Protein AF-A0A0R3RAZ7-F1 (afdb_monomer_lite)

Foldseek 3Di:
DVVVVVVLVVVLVVVLVVLVVVLVCLVPPPDDLVSLVVLLCCQQPVQVVVQCVSCVDHGDSSVCSCVPPVVVSVVSNPCPPVNPPPPPPPDD

Secondary structure (DSSP, 8-state):
-HHHHHHHHHHHHHHHHHHHHHHHHHHHS---HHHHHHHHHIIIIIHHHHHHHH-SSS--HHHHHHHHH-GGGGGGGSGGGTTTS-------

Sequence (92 aa):
MIRSSHLRYLTDSFMVKLWSEYLNHLKSAPQSSLQQYTSVFVISQLLPLCDAIYDESAPGILSELLQTKFGILLRYRGNFHVASSDEDVAHI

Radius of gyration: 16.44 Å; chains: 1; bounding box: 54×27×38 Å

pLDDT: mean 81.06, std 17.78, range [40.91, 97.31]

Organism: NCBI:txid42155

Structure (mmCIF, N/CA/C/O backbone):
data_AF-A0A0R3RAZ7-F1
#
_entry.id   AF-A0A0R3RAZ7-F1
#
loop_
_atom_site.group_PDB
_atom_site.id
_atom_site.type_symbol
_atom_site.label_atom_id
_atom_site.label_alt_id
_atom_site.label_comp_id
_atom_site.label_asym_id
_atom_site.label_entity_id
_atom_site.label_seq_id
_atom_site.pdbx_PDB_ins_code
_atom_site.Cartn_x
_atom_site.Cartn_y
_atom_site.Cartn_z
_atom_site.occupancy
_atom_site.B_iso_or_equiv
_atom_site.auth_seq_id
_atom_site.auth_comp_id
_atom_site.auth_asym_id
_atom_site.auth_atom_id
_atom_site.pdbx_PDB_model_num
ATOM 1 N N . MET A 1 1 ? 23.154 2.192 -20.966 1.00 50.34 1 MET A N 1
ATOM 2 C CA . MET A 1 1 ? 21.902 1.510 -20.566 1.00 50.34 1 MET A CA 1
ATOM 3 C C . MET A 1 1 ? 21.852 1.073 -19.085 1.00 50.34 1 MET A C 1
ATOM 5 O O . MET A 1 1 ? 20.843 0.534 -18.676 1.00 50.34 1 MET A O 1
ATOM 9 N N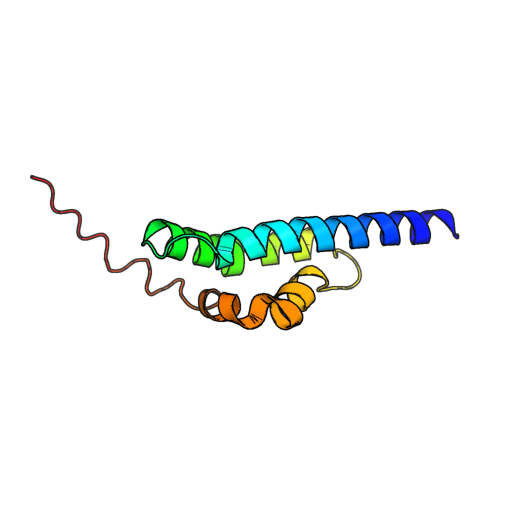 . ILE A 1 2 ? 22.878 1.344 -18.254 1.00 54.53 2 ILE A N 1
ATOM 10 C CA . ILE A 1 2 ? 22.957 0.882 -16.841 1.00 54.53 2 ILE A CA 1
ATOM 11 C C . ILE A 1 2 ? 22.406 1.915 -15.829 1.00 54.53 2 ILE A C 1
ATOM 13 O O . ILE A 1 2 ? 21.968 1.573 -14.736 1.00 54.53 2 ILE A O 1
ATOM 17 N N . ARG A 1 3 ? 22.400 3.210 -16.179 1.00 54.88 3 ARG A N 1
ATOM 18 C CA . ARG A 1 3 ? 21.923 4.274 -15.274 1.00 54.88 3 ARG A CA 1
ATOM 19 C C . ARG A 1 3 ? 20.410 4.238 -15.033 1.00 54.88 3 ARG A C 1
ATOM 21 O O . ARG A 1 3 ? 19.991 4.509 -13.914 1.00 54.88 3 ARG A O 1
ATOM 28 N N . SER A 1 4 ? 19.606 3.897 -16.044 1.00 62.28 4 SER A N 1
ATOM 29 C CA . SER A 1 4 ? 18.146 3.821 -15.889 1.00 62.28 4 SER A CA 1
ATOM 30 C C . SER A 1 4 ? 17.722 2.641 -15.015 1.00 62.28 4 SER A C 1
ATOM 32 O O . SER A 1 4 ? 16.817 2.796 -14.206 1.00 62.28 4 SER A O 1
ATOM 34 N N . SER A 1 5 ? 18.411 1.498 -15.106 1.00 75.38 5 SER A N 1
ATOM 35 C CA . SER A 1 5 ? 18.122 0.329 -14.268 1.00 75.38 5 SER A CA 1
ATOM 36 C C . SER A 1 5 ? 18.518 0.542 -12.807 1.00 75.38 5 SER A C 1
ATOM 38 O O . SER A 1 5 ? 17.775 0.139 -11.919 1.00 75.38 5 SER A O 1
ATOM 40 N N . HIS A 1 6 ? 19.637 1.225 -12.534 1.00 82.94 6 HIS A N 1
ATOM 41 C CA . HIS A 1 6 ? 20.021 1.549 -11.157 1.00 82.94 6 HIS A CA 1
ATOM 42 C C . HIS A 1 6 ? 19.090 2.584 -10.511 1.00 82.94 6 HIS A C 1
ATOM 44 O O . HIS A 1 6 ? 18.700 2.416 -9.358 1.00 82.94 6 HIS A O 1
ATOM 50 N N . LEU A 1 7 ? 18.698 3.627 -11.252 1.00 85.38 7 LEU A N 1
ATOM 51 C CA . LEU A 1 7 ? 17.708 4.589 -10.764 1.00 85.38 7 LEU A CA 1
ATOM 52 C C . LEU A 1 7 ? 16.363 3.909 -10.503 1.00 85.38 7 LEU A C 1
ATOM 54 O O . LEU A 1 7 ? 15.813 4.099 -9.426 1.00 85.38 7 LEU A O 1
ATOM 58 N N . ARG A 1 8 ? 15.887 3.058 -11.424 1.00 84.94 8 ARG A N 1
ATOM 59 C CA . ARG A 1 8 ? 14.649 2.294 -11.222 1.00 84.94 8 ARG A CA 1
ATOM 60 C C . ARG A 1 8 ? 14.731 1.402 -9.985 1.00 84.94 8 ARG A C 1
ATOM 62 O O . ARG A 1 8 ? 13.840 1.474 -9.155 1.00 84.94 8 ARG A O 1
ATOM 69 N N . TYR A 1 9 ? 15.833 0.674 -9.795 1.00 86.81 9 TYR A N 1
ATOM 70 C CA . TYR A 1 9 ? 16.055 -0.141 -8.596 1.00 86.81 9 TYR A CA 1
ATOM 71 C C . TYR A 1 9 ? 15.994 0.672 -7.291 1.00 86.81 9 TYR A C 1
ATOM 73 O O . TYR A 1 9 ? 15.398 0.233 -6.305 1.00 86.81 9 TYR A O 1
ATOM 81 N N . LEU A 1 10 ? 16.614 1.858 -7.265 1.00 89.06 10 LEU A N 1
ATOM 82 C CA . LEU A 1 10 ? 16.560 2.745 -6.100 1.00 89.06 10 LEU A CA 1
ATOM 83 C C . LEU A 1 10 ? 15.138 3.249 -5.849 1.00 89.06 10 LEU A C 1
ATOM 85 O O . LEU A 1 10 ? 14.699 3.276 -4.699 1.00 89.06 10 LEU A O 1
ATOM 89 N N . THR A 1 11 ? 14.414 3.615 -6.906 1.00 89.50 11 THR A N 1
ATOM 90 C CA . THR A 1 11 ? 13.014 4.030 -6.806 1.00 89.50 11 THR A CA 1
ATOM 91 C C . THR A 1 11 ? 12.129 2.884 -6.317 1.00 89.50 11 THR A C 1
ATOM 93 O O . THR A 1 11 ? 11.376 3.091 -5.371 1.00 89.50 11 THR A O 1
ATOM 96 N N . ASP A 1 12 ? 12.282 1.671 -6.855 1.00 89.69 12 ASP A N 1
ATOM 97 C CA . ASP A 1 12 ? 11.539 0.477 -6.428 1.00 89.69 12 ASP A CA 1
ATOM 98 C C . ASP A 1 12 ? 11.792 0.205 -4.940 1.00 89.69 12 ASP A C 1
ATOM 100 O O . ASP A 1 12 ? 10.860 0.033 -4.154 1.00 89.69 12 ASP A O 1
ATOM 104 N N . SER A 1 13 ? 13.062 0.257 -4.523 1.00 90.94 13 SER A N 1
ATOM 105 C CA . SER A 1 13 ? 13.464 0.076 -3.124 1.00 90.94 13 SER A CA 1
ATOM 106 C C . SER A 1 13 ? 12.836 1.126 -2.206 1.00 90.94 13 SER A C 1
ATOM 108 O O . SER A 1 13 ? 12.366 0.798 -1.113 1.00 90.94 13 SER A O 1
ATOM 110 N N . PHE A 1 14 ? 12.809 2.389 -2.639 1.00 91.88 14 PHE A N 1
ATOM 111 C CA . PHE A 1 14 ? 12.179 3.474 -1.893 1.00 91.88 14 PHE A CA 1
ATOM 112 C C . PHE A 1 14 ? 10.663 3.283 -1.790 1.00 91.88 14 PHE A C 1
ATOM 114 O O . PHE A 1 14 ? 10.119 3.370 -0.691 1.00 91.88 14 PHE A O 1
ATOM 121 N N . MET A 1 15 ? 9.991 2.960 -2.897 1.00 92.25 15 MET A N 1
ATOM 122 C CA . MET A 1 15 ? 8.544 2.741 -2.938 1.00 92.25 15 MET A CA 1
ATOM 123 C C . MET A 1 15 ? 8.120 1.579 -2.045 1.00 92.25 15 MET A C 1
ATOM 125 O O . MET A 1 15 ? 7.190 1.725 -1.250 1.00 92.25 15 MET A O 1
ATOM 129 N N . VAL A 1 16 ? 8.843 0.457 -2.100 1.00 92.62 16 VAL A N 1
ATOM 130 C CA . VAL A 1 16 ? 8.598 -0.691 -1.219 1.00 92.62 16 VAL A CA 1
ATOM 131 C C . VAL A 1 16 ? 8.769 -0.298 0.241 1.00 92.62 16 VAL A C 1
ATOM 133 O O . VAL A 1 16 ? 7.941 -0.678 1.070 1.00 92.62 16 VAL A O 1
ATOM 136 N N . LYS A 1 17 ? 9.816 0.461 0.582 1.00 95.81 17 LYS A N 1
ATOM 137 C CA . LYS A 1 17 ? 10.061 0.878 1.967 1.00 95.81 17 LYS A CA 1
ATOM 138 C C . LYS A 1 17 ? 8.971 1.821 2.476 1.00 95.81 17 LYS A C 1
ATOM 140 O O . LYS A 1 17 ? 8.408 1.560 3.536 1.00 95.81 17 LYS A O 1
ATOM 145 N N . LEU A 1 18 ? 8.634 2.849 1.700 1.00 95.44 18 LEU A N 1
ATOM 146 C CA . LEU A 1 18 ? 7.595 3.824 2.029 1.00 95.44 18 LEU A CA 1
ATOM 147 C C . LEU A 1 18 ? 6.250 3.137 2.292 1.00 95.44 18 LEU A C 1
ATOM 149 O O . LEU A 1 18 ? 5.639 3.328 3.343 1.00 95.44 18 LEU A O 1
ATOM 153 N N . TRP A 1 19 ? 5.810 2.291 1.361 1.00 95.94 19 TRP A N 1
ATOM 154 C CA . TRP A 1 19 ? 4.544 1.580 1.510 1.00 95.94 19 TRP A CA 1
ATOM 155 C C . TRP A 1 19 ? 4.586 0.523 2.608 1.00 95.94 19 TRP A C 1
ATOM 157 O O . TRP A 1 19 ? 3.579 0.317 3.279 1.00 95.94 19 TRP A O 1
ATOM 167 N N . SER A 1 20 ? 5.737 -0.100 2.864 1.00 96.56 20 SER A N 1
ATOM 168 C CA . SER A 1 20 ? 5.883 -1.016 4.002 1.00 96.56 20 SER A CA 1
ATOM 169 C C . SER A 1 20 ? 5.676 -0.297 5.333 1.00 96.56 20 SER A C 1
ATOM 171 O O . SER A 1 20 ? 4.981 -0.815 6.205 1.00 96.56 20 SER A O 1
ATOM 173 N N . GLU A 1 21 ? 6.260 0.889 5.500 1.00 97.31 21 GLU A N 1
ATOM 174 C CA . GLU A 1 21 ? 6.088 1.699 6.710 1.00 97.31 21 GLU A CA 1
ATOM 175 C C . GLU A 1 21 ? 4.629 2.148 6.859 1.00 97.31 21 GLU A C 1
ATOM 177 O O . GLU A 1 21 ? 4.020 1.927 7.908 1.00 97.31 21 GLU A O 1
ATOM 182 N N . TYR A 1 22 ? 4.021 2.660 5.785 1.00 96.50 22 TYR A N 1
ATOM 183 C CA . TYR A 1 22 ? 2.620 3.087 5.795 1.00 96.50 22 TYR A CA 1
ATOM 184 C C . TYR A 1 22 ? 1.652 1.939 6.131 1.00 96.50 22 TYR A C 1
ATOM 186 O O . TYR A 1 22 ? 0.792 2.076 7.004 1.00 96.50 22 TYR A O 1
ATOM 194 N N . LEU A 1 23 ? 1.795 0.781 5.478 1.00 96.12 23 LEU A N 1
ATOM 195 C CA . LEU A 1 23 ? 0.928 -0.378 5.715 1.00 96.12 23 LEU A CA 1
ATOM 196 C C . LEU A 1 23 ? 1.133 -0.966 7.116 1.00 96.12 23 LEU A C 1
ATOM 198 O O . LEU A 1 23 ? 0.173 -1.447 7.721 1.00 96.12 23 LEU A O 1
ATOM 202 N N . ASN A 1 24 ? 2.344 -0.883 7.674 1.00 96.75 24 ASN A N 1
ATOM 203 C CA . ASN A 1 24 ? 2.574 -1.229 9.076 1.00 96.75 24 ASN A CA 1
ATOM 204 C C . ASN A 1 24 ? 1.789 -0.312 10.012 1.00 96.75 24 ASN A C 1
ATOM 206 O O . ASN A 1 24 ? 1.100 -0.826 10.891 1.00 96.75 24 ASN A O 1
ATOM 210 N N . HIS A 1 25 ? 1.830 1.006 9.798 1.00 95.56 25 HIS A N 1
ATOM 211 C CA . HIS A 1 25 ? 1.044 1.949 10.596 1.00 95.56 25 HIS A CA 1
ATOM 212 C C . HIS A 1 25 ? -0.454 1.670 10.495 1.00 95.56 25 HIS A C 1
ATOM 214 O O . HIS A 1 25 ? -1.141 1.623 11.515 1.00 95.56 25 HIS A O 1
ATOM 220 N N . LEU A 1 26 ? -0.947 1.412 9.284 1.00 94.31 26 LEU A N 1
ATOM 221 C CA . LEU A 1 26 ? -2.352 1.102 9.039 1.00 94.31 26 LEU A CA 1
ATOM 222 C C . LEU A 1 26 ? -2.797 -0.186 9.752 1.00 94.31 26 LEU A C 1
ATOM 224 O O . LEU A 1 26 ? -3.891 -0.241 10.315 1.00 94.31 26 LEU A O 1
ATOM 228 N N . LYS A 1 27 ? -1.930 -1.206 9.767 1.00 93.50 27 LYS A N 1
ATOM 229 C CA . LYS A 1 27 ? -2.141 -2.478 10.473 1.00 93.50 27 LYS A CA 1
ATOM 230 C C . LYS A 1 27 ? -2.086 -2.324 11.995 1.00 93.50 27 LYS A C 1
ATOM 232 O O . LYS A 1 27 ? -2.851 -2.991 12.686 1.00 93.50 27 LYS A O 1
ATOM 237 N N . SER A 1 28 ? -1.169 -1.512 12.520 1.00 93.88 28 SER A N 1
ATOM 238 C CA . SER A 1 28 ? -0.973 -1.325 13.965 1.00 93.88 28 SER A CA 1
ATOM 239 C C . SER A 1 28 ? -1.901 -0.282 14.586 1.00 93.88 28 SER A C 1
ATOM 241 O O . SER A 1 28 ? -1.911 -0.129 15.805 1.00 93.88 28 SER A O 1
ATOM 243 N N . ALA A 1 29 ? -2.636 0.471 13.767 1.00 91.94 29 ALA A N 1
ATOM 244 C CA . ALA A 1 29 ? -3.530 1.511 14.244 1.00 91.94 29 ALA A CA 1
ATOM 245 C C . ALA A 1 29 ? -4.640 0.929 15.149 1.00 91.94 29 ALA A C 1
ATOM 247 O O . ALA A 1 29 ? -5.143 -0.171 14.882 1.00 91.94 29 ALA A O 1
ATOM 248 N N . PRO A 1 30 ? -5.057 1.660 16.203 1.00 92.44 30 PRO A N 1
ATOM 249 C CA . PRO A 1 30 ? -6.169 1.250 17.054 1.00 92.44 30 PRO A CA 1
ATOM 250 C C . PRO A 1 30 ? -7.430 0.965 16.233 1.00 92.44 30 PRO A C 1
ATOM 252 O O . PRO A 1 30 ? -7.802 1.746 15.353 1.00 92.44 30 PRO A O 1
ATOM 255 N N . GLN A 1 31 ? -8.097 -0.151 16.532 1.00 89.25 31 GLN A N 1
ATOM 256 C CA . GLN A 1 31 ? -9.336 -0.527 15.852 1.00 89.25 31 GLN A CA 1
ATOM 257 C C . GLN A 1 31 ? -10.419 0.513 16.160 1.00 89.25 31 GLN A C 1
ATOM 259 O O . GLN A 1 31 ? -10.830 0.685 17.304 1.00 89.25 31 GLN A O 1
ATOM 264 N N . SER A 1 32 ? -10.854 1.223 15.127 1.00 91.56 32 SER A N 1
ATOM 265 C CA . SER A 1 32 ? -11.892 2.252 15.180 1.00 91.56 32 SER A CA 1
ATOM 266 C C . SER A 1 32 ? -12.600 2.310 13.830 1.00 91.56 32 SER A C 1
ATOM 268 O O . SER A 1 32 ? -12.046 1.854 12.826 1.00 91.56 32 SER A O 1
ATOM 270 N N . SER A 1 33 ? -13.800 2.891 13.781 1.00 90.88 33 SER A N 1
ATOM 271 C CA . SER A 1 33 ? -14.513 3.128 12.518 1.00 90.88 33 SER A CA 1
ATOM 272 C C . SER A 1 33 ? -13.653 3.934 11.539 1.00 90.88 33 SER A C 1
ATOM 274 O O . SER A 1 33 ? -13.492 3.541 10.388 1.00 90.88 33 SER A O 1
ATOM 276 N N . LEU A 1 34 ? -12.984 4.987 12.020 1.00 91.38 34 LEU A N 1
ATOM 277 C CA . LEU A 1 34 ? -12.058 5.790 11.219 1.00 91.38 34 LEU A CA 1
ATOM 278 C C . LEU A 1 34 ? -10.899 4.960 10.646 1.00 91.38 34 LEU A C 1
ATOM 280 O O . LEU A 1 34 ? -10.583 5.080 9.462 1.00 91.38 34 LEU A O 1
ATOM 284 N N . GLN A 1 35 ? -10.276 4.095 11.455 1.00 92.62 35 GLN A N 1
ATOM 285 C CA . GLN A 1 35 ? -9.210 3.198 10.991 1.00 92.62 35 GLN A CA 1
ATOM 286 C C . GLN A 1 35 ? -9.724 2.227 9.924 1.00 92.62 35 GLN A C 1
ATOM 288 O O . GLN A 1 35 ? -9.023 1.978 8.941 1.00 92.62 35 GLN A O 1
ATOM 293 N N . GLN A 1 36 ? -10.941 1.704 10.086 1.00 92.12 36 GLN A N 1
ATOM 294 C CA . GLN A 1 36 ? -11.558 0.803 9.116 1.00 92.12 36 GLN A CA 1
ATOM 295 C C . GLN A 1 36 ? -11.848 1.518 7.796 1.00 92.12 36 GLN A C 1
ATOM 297 O O . GLN A 1 36 ? -11.413 1.022 6.759 1.00 92.12 36 GLN A O 1
ATOM 302 N N . TYR A 1 37 ? -12.480 2.696 7.816 1.00 92.38 37 TYR A N 1
ATOM 303 C CA . TYR A 1 37 ? -12.742 3.482 6.604 1.00 92.38 37 TYR A CA 1
ATOM 304 C C . TYR A 1 37 ? -11.454 3.887 5.891 1.00 92.38 37 TYR A C 1
ATOM 306 O O . TYR A 1 37 ? -11.340 3.726 4.677 1.00 92.38 37 TYR A O 1
ATOM 314 N N . THR A 1 38 ? -10.448 4.322 6.653 1.00 94.62 38 THR A N 1
ATOM 315 C CA . THR A 1 38 ? -9.120 4.639 6.111 1.00 94.62 38 THR A CA 1
ATOM 316 C C . THR A 1 38 ? -8.501 3.407 5.458 1.00 94.62 38 THR A C 1
ATOM 318 O O . THR A 1 38 ? -7.979 3.488 4.350 1.00 94.62 38 THR A O 1
ATOM 321 N N . SER A 1 39 ? -8.597 2.242 6.105 1.00 94.62 39 SER A N 1
ATOM 322 C CA . SER A 1 39 ? -8.055 0.996 5.560 1.00 94.62 39 SER A CA 1
ATOM 323 C C . SER A 1 39 ? -8.780 0.548 4.299 1.00 94.62 39 SER A C 1
ATOM 325 O O . SER A 1 39 ? -8.122 0.127 3.353 1.00 94.62 39 SER A O 1
ATOM 327 N N . VAL A 1 40 ? -10.110 0.672 4.255 1.00 94.62 40 VAL A N 1
ATOM 328 C CA . VAL A 1 40 ? -10.893 0.439 3.036 1.00 94.62 40 VAL A CA 1
ATOM 329 C C . VAL A 1 40 ? -10.381 1.354 1.940 1.00 94.62 40 VAL A C 1
ATOM 331 O O . VAL A 1 40 ? -9.858 0.841 0.955 1.00 94.62 40 VAL A O 1
ATOM 334 N N . PHE A 1 41 ? -10.421 2.673 2.131 1.00 94.69 41 PHE A N 1
ATOM 335 C CA . PHE A 1 41 ? -9.981 3.641 1.125 1.00 94.69 41 PHE A CA 1
ATOM 336 C C . PHE A 1 41 ? -8.565 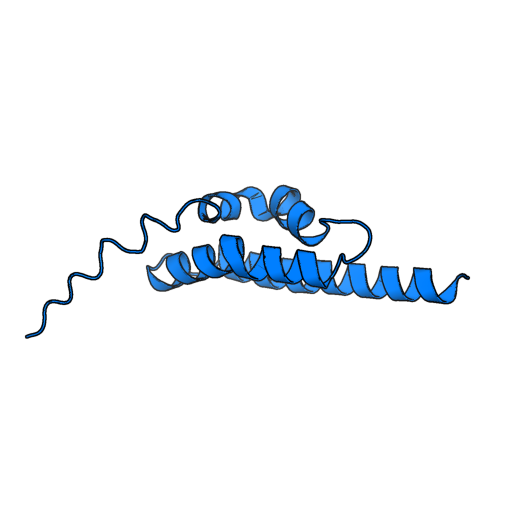3.356 0.604 1.00 94.69 41 PHE A C 1
ATOM 338 O O . PHE A 1 41 ? -8.353 3.246 -0.606 1.00 94.69 41 PHE A O 1
ATOM 345 N N . VAL A 1 42 ? -7.599 3.168 1.508 1.00 95.38 42 VAL A N 1
ATOM 346 C CA . VAL A 1 42 ? -6.202 2.947 1.126 1.00 95.38 42 VAL A CA 1
ATOM 347 C C . VAL A 1 42 ? -6.041 1.663 0.319 1.00 95.38 42 VAL A C 1
ATOM 349 O O . VAL A 1 42 ? -5.414 1.680 -0.737 1.00 95.38 42 VAL A O 1
ATOM 352 N N . ILE A 1 43 ? -6.589 0.546 0.800 1.00 94.94 43 ILE A N 1
ATOM 353 C CA . ILE A 1 43 ? -6.334 -0.775 0.210 1.00 94.94 43 ILE A CA 1
ATOM 354 C C . ILE A 1 43 ? -7.090 -0.981 -1.101 1.00 94.94 43 ILE A C 1
ATOM 356 O O . ILE A 1 43 ? -6.605 -1.679 -1.991 1.00 94.94 43 ILE A O 1
ATOM 360 N N . SER A 1 44 ? -8.277 -0.401 -1.226 1.00 92.12 44 SER A N 1
ATOM 361 C CA . SER A 1 44 ? -9.165 -0.650 -2.363 1.00 92.12 44 SER A CA 1
ATOM 362 C C . SER A 1 44 ? -9.106 0.427 -3.450 1.00 92.12 44 SER A C 1
ATOM 364 O O . SER A 1 44 ? -9.436 0.117 -4.592 1.00 92.12 44 SER A O 1
ATOM 366 N N . GLN A 1 45 ? -8.662 1.652 -3.137 1.00 92.06 45 GLN A N 1
ATOM 367 C CA . GLN A 1 45 ? -8.537 2.740 -4.118 1.00 92.06 45 GLN A CA 1
ATOM 368 C C . GLN A 1 45 ? -7.108 3.263 -4.240 1.00 92.06 45 GLN A C 1
ATOM 370 O O . GLN A 1 45 ? -6.524 3.199 -5.322 1.00 92.06 45 GLN A O 1
ATOM 375 N N . LEU A 1 46 ? -6.533 3.779 -3.148 1.00 93.88 46 LEU A N 1
ATOM 376 C CA . LEU A 1 46 ? -5.287 4.547 -3.226 1.00 93.88 46 LEU A CA 1
ATOM 377 C C . LEU A 1 46 ? -4.091 3.690 -3.645 1.00 93.88 46 LEU A C 1
ATOM 379 O O . LEU A 1 46 ? -3.372 4.061 -4.566 1.00 93.88 46 LEU A O 1
ATOM 383 N N . LEU A 1 47 ? -3.876 2.550 -2.984 1.00 92.50 47 LEU A N 1
ATOM 384 C CA . LEU A 1 47 ? -2.751 1.667 -3.281 1.00 92.50 47 LEU A CA 1
ATOM 385 C C . LEU A 1 47 ? -2.814 1.151 -4.733 1.00 92.50 47 LEU A C 1
ATOM 387 O O . LEU A 1 47 ? -1.805 1.297 -5.419 1.00 92.50 47 LEU A O 1
ATOM 391 N N . PRO A 1 48 ? -3.957 0.643 -5.251 1.00 89.88 48 PRO A N 1
ATOM 392 C CA . PRO A 1 48 ? -4.086 0.302 -6.670 1.00 89.88 48 PRO A CA 1
ATOM 393 C C . PRO A 1 48 ? -3.793 1.462 -7.626 1.00 89.88 48 PRO A C 1
ATOM 395 O O . PRO A 1 48 ? -3.141 1.257 -8.646 1.00 89.88 48 PRO A O 1
ATOM 398 N N . LEU A 1 49 ? -4.247 2.680 -7.308 1.00 89.81 49 LEU A N 1
ATOM 399 C CA . LEU A 1 49 ? -3.976 3.858 -8.133 1.00 89.81 49 LEU A CA 1
ATOM 400 C C . LEU A 1 49 ? -2.480 4.196 -8.149 1.00 89.81 49 LEU A C 1
ATOM 402 O O . LEU A 1 49 ? -1.920 4.476 -9.206 1.00 89.81 49 LEU A O 1
ATOM 406 N N . CYS A 1 50 ? -1.822 4.146 -6.992 1.00 90.50 50 CYS A N 1
ATOM 407 C CA . CYS A 1 50 ? -0.384 4.367 -6.894 1.00 90.50 50 CYS A CA 1
ATOM 408 C C . CYS A 1 50 ? 0.415 3.284 -7.623 1.00 90.50 50 CYS A C 1
ATOM 410 O O . CYS A 1 50 ? 1.391 3.620 -8.283 1.00 90.50 50 CYS A O 1
ATOM 412 N N . ASP A 1 51 ? -0.004 2.021 -7.534 1.00 88.38 51 ASP A N 1
ATOM 413 C CA . ASP A 1 51 ? 0.597 0.901 -8.268 1.00 88.38 51 ASP A CA 1
ATOM 414 C C . ASP A 1 51 ? 0.468 1.140 -9.781 1.00 88.38 51 ASP A C 1
ATOM 416 O O . ASP A 1 51 ? 1.462 1.107 -10.494 1.00 88.38 51 ASP A O 1
ATOM 420 N N . ALA A 1 52 ? -0.720 1.528 -10.261 1.00 87.38 52 ALA A N 1
ATOM 421 C CA . ALA A 1 52 ? -0.960 1.828 -11.674 1.00 87.38 52 ALA A CA 1
ATOM 422 C C . ALA A 1 52 ? -0.123 3.007 -12.208 1.00 87.38 52 ALA A C 1
ATOM 424 O O . ALA A 1 52 ? 0.409 2.921 -13.311 1.00 87.38 52 ALA A O 1
ATOM 425 N N . ILE A 1 53 ? 0.014 4.091 -11.435 1.00 86.31 53 ILE A N 1
ATOM 426 C CA . ILE A 1 53 ? 0.838 5.257 -11.810 1.00 86.31 53 ILE A CA 1
ATOM 427 C C . ILE A 1 53 ? 2.333 4.908 -11.782 1.00 86.31 53 ILE A C 1
ATOM 429 O O . ILE A 1 53 ? 3.118 5.422 -12.575 1.00 86.31 53 ILE A O 1
ATOM 433 N N . TYR A 1 54 ? 2.750 4.057 -10.847 1.00 83.88 54 TYR A N 1
ATOM 434 C CA . TYR A 1 54 ? 4.153 3.696 -10.668 1.00 83.88 54 TYR A CA 1
ATOM 435 C C . TYR A 1 54 ? 4.666 2.694 -11.719 1.00 83.88 54 TYR A C 1
ATOM 437 O O . TYR A 1 54 ? 5.833 2.747 -12.134 1.00 83.88 54 TYR A O 1
ATOM 445 N N . ASP A 1 55 ? 3.788 1.791 -12.155 1.00 75.50 55 ASP A N 1
ATOM 446 C CA . ASP A 1 55 ? 4.101 0.633 -12.992 1.00 75.50 55 ASP A CA 1
ATOM 447 C C . ASP A 1 55 ? 3.554 0.734 -14.425 1.00 75.50 55 ASP A C 1
ATOM 449 O O . ASP A 1 55 ? 3.118 -0.261 -15.004 1.00 75.50 55 ASP A O 1
ATOM 453 N N . GLU A 1 56 ? 3.664 1.904 -15.065 1.00 65.88 56 GLU A N 1
ATOM 454 C CA . GLU A 1 56 ? 3.235 2.133 -16.463 1.00 65.88 56 GLU A CA 1
ATOM 455 C C . GLU A 1 56 ? 3.835 1.154 -17.516 1.00 65.88 56 GLU A C 1
ATOM 457 O O . GLU A 1 56 ? 3.457 1.212 -18.685 1.00 65.88 56 GLU A O 1
ATOM 462 N N . SER A 1 57 ? 4.729 0.218 -17.148 1.00 53.41 57 SER A N 1
ATOM 463 C CA . SER A 1 57 ? 5.343 -0.749 -18.078 1.00 53.41 57 SER A CA 1
ATOM 464 C C . SER A 1 57 ? 5.447 -2.228 -17.642 1.00 53.41 57 SER A C 1
ATOM 466 O O . SER A 1 57 ? 5.568 -3.071 -18.529 1.00 53.41 57 SER A O 1
ATOM 468 N N . ALA A 1 58 ? 5.423 -2.590 -16.348 1.00 54.66 58 ALA A N 1
ATOM 469 C CA . ALA A 1 58 ? 5.389 -3.997 -15.886 1.00 54.66 58 ALA A CA 1
ATOM 470 C C . ALA A 1 58 ? 5.061 -4.081 -14.376 1.00 54.66 58 ALA A C 1
ATOM 472 O O . ALA A 1 58 ? 5.765 -3.426 -13.614 1.00 54.66 58 ALA A O 1
ATOM 473 N N . PRO A 1 59 ? 4.051 -4.854 -13.921 1.00 61.31 59 PRO A N 1
ATOM 474 C CA . PRO A 1 59 ? 3.169 -4.345 -12.878 1.00 61.31 59 PRO A CA 1
ATOM 475 C C . PRO A 1 59 ? 3.090 -5.162 -11.591 1.00 61.31 59 PRO A C 1
ATOM 477 O O . PRO A 1 59 ? 2.997 -6.390 -11.609 1.00 61.31 59 PRO A O 1
ATOM 480 N N . GLY A 1 60 ? 2.963 -4.445 -10.481 1.00 75.38 60 GLY A N 1
ATOM 481 C CA . GLY A 1 60 ? 2.369 -4.943 -9.257 1.00 75.38 60 GLY A CA 1
ATOM 482 C C . GLY A 1 60 ? 3.284 -4.944 -8.051 1.00 75.38 60 GLY A C 1
ATOM 483 O O . GLY A 1 60 ? 2.988 -5.697 -7.130 1.00 75.38 60 GLY A O 1
ATOM 484 N N . ILE A 1 61 ? 4.373 -4.168 -8.002 1.00 87.00 61 ILE A N 1
ATOM 485 C CA . ILE A 1 61 ? 5.294 -4.227 -6.849 1.00 87.00 61 ILE A CA 1
ATOM 486 C C . ILE A 1 61 ? 4.587 -3.883 -5.529 1.00 87.00 61 ILE A C 1
ATOM 488 O O . ILE A 1 61 ? 4.847 -4.503 -4.492 1.00 87.00 61 ILE A O 1
ATOM 492 N N . LEU A 1 62 ? 3.644 -2.934 -5.550 1.00 87.12 62 LEU A N 1
ATOM 493 C CA . LEU A 1 62 ? 2.877 -2.562 -4.361 1.00 87.12 62 LEU A CA 1
ATOM 494 C C . LEU A 1 62 ? 1.760 -3.571 -4.086 1.00 87.12 62 LEU A C 1
ATOM 496 O O . LEU A 1 62 ? 1.493 -3.907 -2.928 1.00 87.12 62 LEU A O 1
ATOM 500 N N . SER A 1 63 ? 1.149 -4.109 -5.142 1.00 88.25 63 SER A N 1
ATOM 501 C CA . SER A 1 63 ? 0.191 -5.213 -5.037 1.00 88.25 63 SER A CA 1
ATOM 502 C C . SER A 1 63 ? 0.823 -6.484 -4.449 1.00 88.25 63 SER A C 1
ATOM 504 O O . SER A 1 63 ? 0.219 -7.133 -3.592 1.00 88.25 63 SER A O 1
ATOM 506 N N . GLU A 1 64 ? 2.043 -6.829 -4.854 1.00 90.81 64 GLU A N 1
ATOM 507 C CA . GLU A 1 64 ? 2.829 -7.955 -4.347 1.00 90.81 64 GLU A CA 1
ATOM 508 C C . GLU A 1 64 ? 3.222 -7.717 -2.891 1.00 90.81 64 GLU A C 1
ATOM 510 O O . GLU A 1 64 ? 3.070 -8.610 -2.055 1.00 90.81 64 GLU A O 1
ATOM 515 N N . LEU A 1 65 ? 3.657 -6.500 -2.548 1.00 91.31 65 LEU A N 1
ATOM 516 C CA . LEU A 1 65 ? 3.965 -6.132 -1.168 1.00 91.31 65 LEU A CA 1
ATOM 517 C C . LEU A 1 65 ? 2.765 -6.374 -0.241 1.00 91.31 65 LEU A C 1
ATOM 519 O O . LEU A 1 65 ? 2.913 -6.975 0.830 1.00 91.31 65 LEU A O 1
ATOM 523 N N . LEU A 1 66 ? 1.573 -5.942 -0.661 1.00 92.19 66 LEU A N 1
ATOM 524 C CA . LEU A 1 66 ? 0.340 -6.154 0.090 1.00 92.19 66 LEU A CA 1
ATOM 525 C C . LEU A 1 66 ? 0.032 -7.649 0.259 1.00 92.19 66 LEU A C 1
ATOM 527 O O . LEU A 1 66 ? -0.269 -8.0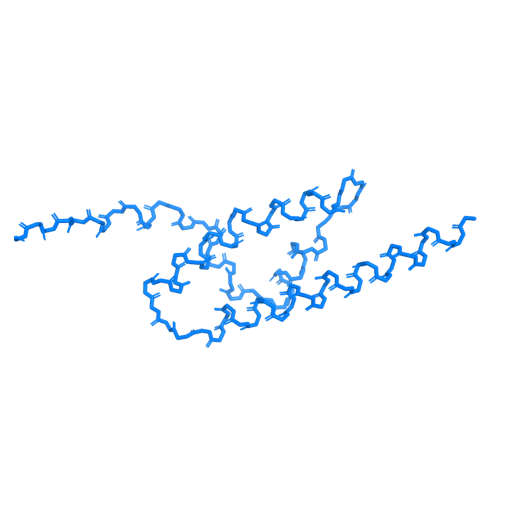88 1.370 1.00 92.19 66 LEU A O 1
ATOM 531 N N . GLN A 1 67 ? 0.134 -8.434 -0.816 1.00 91.12 67 GLN A N 1
ATOM 532 C CA . GLN A 1 67 ? -0.167 -9.869 -0.794 1.00 91.12 67 GLN A CA 1
ATOM 533 C C . GLN A 1 67 ? 0.820 -10.672 0.060 1.00 91.12 67 GLN A C 1
ATOM 535 O O . GLN A 1 67 ? 0.408 -11.561 0.804 1.00 91.12 67 GLN A O 1
ATOM 540 N N . THR A 1 6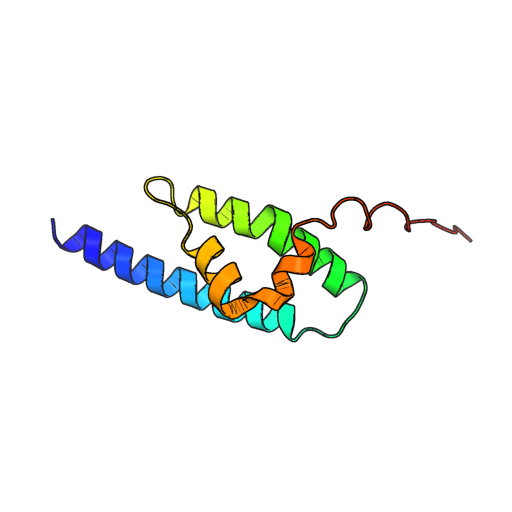8 ? 2.111 -10.349 -0.015 1.00 92.12 68 THR A N 1
ATOM 541 C CA . THR A 1 68 ? 3.184 -11.142 0.602 1.00 92.12 68 THR A CA 1
ATOM 542 C C . THR A 1 68 ? 3.439 -10.782 2.063 1.00 92.12 68 THR A C 1
ATOM 544 O O . THR A 1 68 ? 3.684 -11.674 2.875 1.00 92.12 68 THR A O 1
ATOM 547 N N . LYS A 1 69 ? 3.380 -9.494 2.432 1.00 92.25 69 LYS A N 1
ATOM 548 C CA . LYS A 1 69 ? 3.766 -9.024 3.780 1.00 92.25 69 LYS A CA 1
ATOM 549 C C . LYS A 1 69 ? 2.607 -8.495 4.616 1.00 92.25 69 LYS A C 1
ATOM 551 O O . LYS A 1 69 ? 2.690 -8.495 5.845 1.00 92.25 69 LYS A O 1
ATOM 556 N N . PHE A 1 70 ? 1.519 -8.075 3.977 1.00 93.62 70 PHE A N 1
ATOM 557 C CA . PHE A 1 70 ? 0.404 -7.397 4.642 1.00 93.62 70 PHE A CA 1
ATOM 558 C C . PHE A 1 70 ? -0.945 -8.077 4.388 1.00 93.62 70 PHE A C 1
ATOM 560 O O . PHE A 1 70 ? -1.981 -7.416 4.385 1.00 93.62 70 PHE A O 1
ATOM 567 N N . GLY A 1 71 ? -0.953 -9.408 4.261 1.00 89.69 71 GLY A N 1
ATOM 568 C CA . GLY A 1 71 ? -2.147 -10.189 3.917 1.00 89.69 71 GLY A CA 1
ATOM 569 C C . GLY A 1 71 ? -3.379 -9.924 4.796 1.00 89.69 71 GLY A C 1
ATOM 570 O O . GLY A 1 71 ? -4.501 -9.981 4.309 1.00 89.69 71 GLY A O 1
ATOM 571 N N . ILE A 1 72 ? -3.201 -9.534 6.065 1.00 90.75 72 ILE A N 1
ATOM 572 C CA . ILE A 1 72 ? -4.316 -9.146 6.950 1.00 90.75 72 ILE A CA 1
ATOM 573 C C . ILE A 1 72 ? -5.122 -7.947 6.424 1.00 90.75 72 ILE A C 1
ATOM 575 O O . ILE A 1 72 ? -6.328 -7.867 6.650 1.00 90.75 72 ILE A O 1
ATOM 579 N N . LEU A 1 73 ? -4.475 -7.022 5.711 1.00 92.25 73 LEU A N 1
ATOM 580 C CA . LEU A 1 73 ? -5.114 -5.836 5.150 1.00 92.25 73 LEU A CA 1
ATOM 581 C C . LEU A 1 73 ? -5.937 -6.166 3.895 1.00 92.25 73 LEU A C 1
ATOM 583 O O . LEU A 1 73 ? -6.808 -5.382 3.530 1.00 92.25 73 LEU A O 1
ATOM 587 N N . LEU A 1 74 ? -5.756 -7.344 3.280 1.00 91.62 74 LEU A N 1
ATOM 588 C CA . LEU A 1 74 ? -6.531 -7.765 2.104 1.00 91.62 74 LEU A CA 1
ATOM 589 C C . LEU A 1 74 ? -8.038 -7.847 2.374 1.00 91.62 74 LEU A C 1
ATOM 591 O O . LEU A 1 74 ? -8.825 -7.691 1.443 1.00 91.62 74 LEU A O 1
ATOM 595 N N . ARG A 1 75 ? -8.455 -8.011 3.638 1.00 90.94 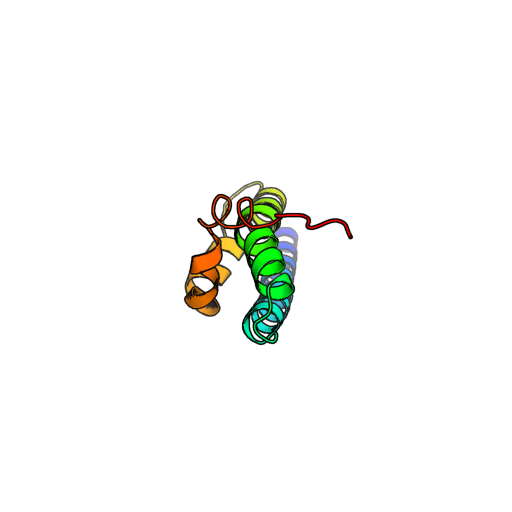75 ARG A N 1
ATOM 596 C CA . ARG A 1 75 ? -9.873 -7.977 4.038 1.00 90.94 75 ARG A CA 1
ATOM 597 C C . ARG A 1 75 ? -10.585 -6.680 3.645 1.00 90.94 75 ARG A C 1
ATOM 599 O O . ARG A 1 75 ? -11.796 -6.671 3.481 1.00 90.94 75 ARG A O 1
ATOM 606 N N . TYR A 1 76 ? -9.840 -5.589 3.476 1.00 90.69 76 TYR A N 1
ATOM 607 C CA . TYR A 1 76 ? -10.382 -4.279 3.125 1.00 90.69 76 TYR A CA 1
ATOM 608 C C . TYR A 1 76 ? -10.563 -4.074 1.614 1.00 90.69 76 TYR A C 1
ATOM 610 O O . TYR A 1 76 ? -11.146 -3.076 1.202 1.00 90.69 76 TYR A O 1
ATOM 618 N N . ARG A 1 77 ? -10.113 -5.021 0.778 1.00 84.56 77 ARG A N 1
ATOM 619 C CA . ARG A 1 77 ? -10.175 -4.924 -0.689 1.00 84.56 77 ARG A CA 1
ATOM 620 C C . ARG A 1 77 ? -11.601 -5.025 -1.255 1.00 84.56 77 ARG A C 1
ATOM 622 O O . ARG A 1 77 ? -11.835 -4.535 -2.350 1.00 84.56 77 ARG A O 1
ATOM 629 N N . GLY A 1 78 ? -12.540 -5.648 -0.532 1.00 69.94 78 GLY A N 1
ATOM 630 C CA . GLY A 1 78 ? -13.910 -5.921 -1.003 1.00 69.94 78 GLY A CA 1
ATOM 631 C C . GLY A 1 78 ? -15.036 -5.168 -0.281 1.00 69.94 78 GLY A C 1
ATOM 632 O O . GLY A 1 78 ? -16.199 -5.356 -0.620 1.00 69.94 78 GLY A O 1
ATOM 633 N N . ASN A 1 79 ? -14.729 -4.321 0.706 1.00 60.22 79 ASN A N 1
ATOM 634 C CA . ASN A 1 79 ? -15.726 -3.851 1.681 1.00 60.22 79 ASN A CA 1
ATOM 635 C C . ASN A 1 79 ? -16.418 -2.514 1.345 1.00 60.22 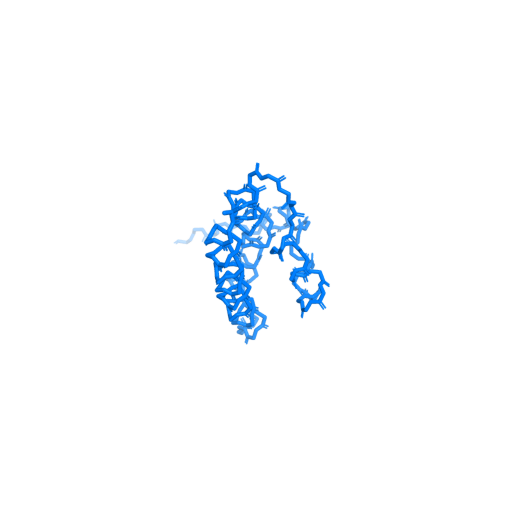79 ASN A C 1
ATOM 637 O O . ASN A 1 79 ? -17.053 -1.933 2.224 1.00 60.22 79 ASN A O 1
ATOM 641 N N . PHE A 1 80 ? -16.366 -2.031 0.098 1.00 55.00 80 PHE A N 1
ATOM 642 C CA . PHE A 1 80 ? -16.980 -0.741 -0.266 1.00 55.00 80 PHE A CA 1
ATOM 643 C C . PHE A 1 80 ? -18.479 -0.638 0.035 1.00 55.00 80 PHE A C 1
ATOM 645 O O . PHE A 1 80 ? -18.960 0.446 0.344 1.00 55.00 80 PHE A O 1
ATOM 652 N N . HIS A 1 81 ? -19.209 -1.754 -0.007 1.00 48.88 81 HIS A N 1
ATOM 653 C CA . HIS A 1 81 ? -20.655 -1.755 0.223 1.00 48.88 81 HIS A CA 1
ATOM 654 C C . HIS A 1 81 ? -21.077 -1.802 1.696 1.00 48.88 81 HIS A C 1
ATOM 656 O O . HIS A 1 81 ? -22.214 -1.457 1.994 1.00 48.88 81 HIS A O 1
ATOM 662 N N . VAL A 1 82 ? -20.194 -2.191 2.622 1.00 49.62 82 VAL A N 1
ATOM 663 C CA . VAL A 1 82 ? -20.548 -2.322 4.053 1.00 49.62 82 VAL A CA 1
ATOM 664 C C . VAL A 1 82 ? -20.374 -0.993 4.798 1.00 49.62 82 VAL A C 1
ATOM 666 O O . VAL A 1 82 ? -21.009 -0.753 5.812 1.00 49.62 82 VAL A O 1
ATOM 669 N N . ALA A 1 83 ? -19.543 -0.100 4.262 1.00 48.16 83 ALA A N 1
ATOM 670 C CA . ALA A 1 83 ? -19.252 1.213 4.830 1.00 48.16 83 ALA A CA 1
ATOM 671 C C . ALA A 1 83 ? -20.386 2.245 4.662 1.00 48.16 83 ALA A C 1
ATOM 673 O O . ALA A 1 83 ? -20.414 3.241 5.371 1.00 48.16 83 ALA A O 1
ATOM 674 N N . SER A 1 84 ? -21.288 2.033 3.700 1.00 43.66 84 SER A N 1
ATOM 675 C CA . SER A 1 84 ? -22.294 3.025 3.300 1.00 43.66 84 SER A CA 1
ATOM 676 C C . SER A 1 84 ? -23.643 2.877 4.015 1.00 43.66 84 SER A C 1
ATOM 678 O O . SER A 1 84 ? -24.501 3.730 3.808 1.00 43.66 84 SER A O 1
ATOM 680 N N . SER A 1 85 ? -23.882 1.811 4.792 1.00 42.25 85 SER A N 1
ATOM 681 C CA . SER A 1 85 ? -25.215 1.552 5.365 1.00 42.25 85 SER A CA 1
ATOM 682 C C . SER A 1 85 ? -25.445 2.112 6.769 1.00 42.25 85 SER A C 1
ATOM 684 O O . SER A 1 85 ? -26.583 2.076 7.216 1.00 42.25 85 SER A O 1
ATOM 686 N N . ASP A 1 86 ? -24.409 2.615 7.448 1.00 45.34 86 ASP A N 1
ATOM 687 C CA . ASP A 1 86 ? -24.478 2.962 8.881 1.00 45.34 86 ASP A CA 1
ATOM 688 C C . ASP A 1 86 ? -24.386 4.471 9.180 1.00 45.34 86 ASP A C 1
ATOM 690 O O . ASP A 1 86 ? -24.339 4.864 10.346 1.00 45.34 86 ASP A O 1
ATOM 694 N N . GLU A 1 87 ? -24.415 5.348 8.170 1.00 49.16 87 GLU A N 1
ATOM 695 C CA . GLU A 1 87 ? -24.654 6.783 8.403 1.00 49.16 87 GLU A CA 1
ATOM 696 C C . GLU A 1 87 ? -26.158 7.062 8.562 1.00 49.16 87 GLU A C 1
ATOM 698 O O . GLU A 1 87 ? -26.776 7.779 7.776 1.00 49.16 87 GLU A O 1
ATOM 703 N N . ASP A 1 88 ? -26.755 6.489 9.609 1.00 40.91 88 ASP A N 1
ATOM 704 C CA . ASP A 1 88 ? -28.053 6.916 10.128 1.00 40.91 88 ASP A CA 1
ATOM 705 C C . ASP A 1 88 ? -27.803 8.167 10.986 1.00 40.91 88 ASP A C 1
ATOM 707 O O . ASP A 1 88 ? -27.509 8.118 12.185 1.00 40.91 88 ASP A O 1
ATOM 711 N N . VAL A 1 89 ? -27.789 9.318 10.314 1.00 48.44 89 VAL A N 1
ATOM 712 C CA . VAL A 1 89 ? -27.594 10.630 10.929 1.00 48.44 89 VAL A CA 1
ATOM 713 C C . VAL A 1 89 ? -28.830 10.967 11.766 1.00 48.44 89 VAL A C 1
ATOM 715 O O . VAL A 1 89 ? -29.775 11.607 11.306 1.00 48.44 89 VAL A O 1
ATOM 718 N N . ALA A 1 90 ? -28.820 10.549 13.030 1.00 44.94 90 ALA A N 1
ATOM 719 C CA . ALA A 1 90 ? -29.719 11.076 14.045 1.00 44.94 90 ALA A CA 1
ATOM 720 C C . ALA A 1 90 ? -29.337 12.537 14.337 1.00 44.94 90 ALA A C 1
ATOM 722 O O . ALA A 1 90 ? -28.464 12.824 15.156 1.00 44.94 90 ALA A O 1
ATOM 723 N N . HIS A 1 91 ? -29.983 13.469 13.640 1.00 42.72 91 HIS A N 1
ATOM 724 C CA . HIS A 1 91 ? -29.992 14.876 14.023 1.00 42.72 91 HIS A CA 1
ATOM 725 C C . HIS A 1 91 ? -30.901 15.054 15.253 1.00 42.72 91 HIS A C 1
ATOM 727 O O . HIS A 1 91 ? -32.115 14.876 15.151 1.00 42.72 91 HIS A O 1
ATOM 733 N N . ILE A 1 92 ? -30.306 15.400 16.400 1.00 45.06 92 ILE A N 1
ATOM 734 C CA . ILE A 1 92 ? -30.974 16.128 17.493 1.00 45.06 92 ILE A CA 1
ATOM 735 C C . ILE A 1 92 ? -30.597 17.599 17.348 1.00 45.06 92 ILE A C 1
ATOM 737 O O . ILE A 1 92 ? -29.389 17.861 17.144 1.00 45.06 92 ILE A O 1
#